Protein AF-A0A1F5PXT2-F1 (afdb_monomer)

Secondary structure (DSSP, 8-state):
--HHHHHHHHHHHHHHH-HHHHHHHHHHHHHHHHHT-TT---SS--GGGSGGGHHHHHHHHHHHHHHHHHHHHHHHHTT-SS-HHHHHHHHHHHHHHHHHHHHHHHHHHHHHTT-

Organism: NCBI:txid1817841

Nearest PDB structures (foldseek):
  8xyv-assembly1_A  TM=3.874E-01  e=1.157E+00  synthetic construct
  8xyv-assembly2_B  TM=3.845E-01  e=2.561E+00  synthetic construct

Sequence (115 aa):
MTKKQKIWLWVSLGIFVIPEIVWSPIVSLFYSFAQNSNNAQLLRSSFLYHPDNRNILTSILFLQFLGLLLTTILLIKLNLKLKKPILWLLIVFLFILTIITFFLFGFSVAFNGIG

Solvent-accessible surface area (backbone atoms only — not comparable to full-atom values): 6589 Å² total; per-residue (Å²): 135,53,74,67,60,52,48,54,53,50,52,33,48,50,68,64,60,48,62,69,77,62,45,50,59,56,52,37,50,53,48,30,62,74,60,74,44,100,76,52,70,65,86,61,92,51,75,58,74,39,80,91,29,44,68,57,43,41,51,49,35,50,54,42,40,52,32,44,52,52,45,52,54,47,54,68,71,62,65,60,96,58,60,67,70,61,52,51,53,50,48,52,52,49,50,53,51,40,51,52,37,48,52,54,32,52,49,47,50,56,66,59,71,77,109

Structure (mmCIF, N/CA/C/O backbone):
data_AF-A0A1F5PXT2-F1
#
_entry.id   AF-A0A1F5PXT2-F1
#
loop_
_atom_site.group_PDB
_atom_site.id
_atom_site.type_symbol
_atom_site.label_atom_id
_atom_site.label_alt_id
_atom_site.label_comp_id
_atom_site.label_asym_id
_atom_site.label_entity_id
_atom_site.label_seq_id
_atom_site.pdbx_PDB_ins_code
_atom_site.Cartn_x
_atom_site.Cartn_y
_atom_site.Cartn_z
_atom_site.occupancy
_atom_site.B_iso_or_equiv
_atom_site.auth_seq_id
_atom_site.auth_comp_id
_atom_site.auth_asym_id
_atom_site.auth_atom_id
_atom_site.pdbx_PDB_model_num
ATOM 1 N N . MET A 1 1 ? -17.948 2.603 15.020 1.00 57.28 1 MET A N 1
ATOM 2 C CA . MET A 1 1 ? -17.573 2.400 13.605 1.00 57.28 1 MET A CA 1
ATOM 3 C C . MET A 1 1 ? -18.854 2.204 12.817 1.00 57.28 1 MET A C 1
ATOM 5 O O . MET A 1 1 ? -19.628 1.318 13.168 1.00 57.28 1 MET A O 1
ATOM 9 N N . THR A 1 2 ? -19.139 3.050 11.832 1.00 81.69 2 THR A N 1
ATOM 10 C CA . THR A 1 2 ? -20.352 2.894 11.014 1.00 81.69 2 THR A CA 1
ATOM 11 C C . THR A 1 2 ? -20.148 1.788 9.972 1.00 81.69 2 THR A C 1
ATOM 13 O O . THR A 1 2 ? -19.016 1.529 9.554 1.00 81.69 2 THR A O 1
ATOM 16 N N . LYS A 1 3 ? -21.227 1.122 9.527 1.00 77.12 3 LYS A N 1
ATOM 17 C CA . LYS A 1 3 ? -21.148 0.060 8.496 1.00 77.12 3 LYS A CA 1
ATOM 18 C C . LYS A 1 3 ? -20.404 0.542 7.239 1.00 77.12 3 LYS A C 1
ATOM 20 O O . LYS A 1 3 ? -19.578 -0.184 6.702 1.00 77.12 3 LYS A O 1
ATOM 25 N N . LYS A 1 4 ? -20.619 1.805 6.850 1.00 77.88 4 LYS A N 1
ATOM 26 C CA . LYS A 1 4 ? -19.956 2.456 5.709 1.00 77.88 4 LYS A CA 1
ATOM 27 C C . LYS A 1 4 ? -18.440 2.601 5.904 1.00 77.88 4 LYS A C 1
ATOM 29 O O . LYS A 1 4 ? -17.686 2.261 5.003 1.00 77.88 4 LYS A O 1
ATOM 34 N N . GLN A 1 5 ? -17.981 3.035 7.082 1.00 74.75 5 GLN A N 1
ATOM 35 C CA . GLN A 1 5 ? -16.546 3.155 7.393 1.00 74.75 5 GLN A CA 1
ATOM 36 C C . GLN A 1 5 ? -15.830 1.801 7.377 1.00 74.75 5 GLN A C 1
ATOM 38 O O . GLN A 1 5 ? -14.694 1.703 6.926 1.00 74.75 5 GLN A O 1
ATOM 43 N N . LYS A 1 6 ? -16.507 0.751 7.856 1.00 76.00 6 LYS A N 1
ATOM 44 C CA . LYS A 1 6 ? -15.980 -0.615 7.834 1.00 76.00 6 LYS A CA 1
ATOM 45 C C . LYS A 1 6 ? -15.810 -1.113 6.399 1.00 76.00 6 LYS A C 1
ATOM 47 O O . LYS A 1 6 ? -14.754 -1.640 6.084 1.00 76.00 6 LYS A O 1
ATOM 52 N N . ILE A 1 7 ? -16.801 -0.891 5.534 1.00 81.75 7 ILE A N 1
ATOM 53 C CA . ILE A 1 7 ? -16.728 -1.273 4.115 1.00 81.75 7 ILE A CA 1
ATOM 54 C C . ILE A 1 7 ? -15.572 -0.557 3.414 1.00 81.75 7 ILE A C 1
ATOM 56 O O . ILE A 1 7 ? -14.777 -1.218 2.763 1.00 81.75 7 ILE A O 1
ATOM 60 N N . TRP A 1 8 ? -15.412 0.755 3.607 1.00 74.88 8 TRP A N 1
ATOM 61 C CA . TRP A 1 8 ? -14.299 1.504 3.009 1.00 74.88 8 TRP A CA 1
ATOM 62 C C . TRP A 1 8 ? -12.922 0.987 3.432 1.00 74.88 8 TRP A C 1
ATOM 64 O O . TRP A 1 8 ? -12.028 0.901 2.599 1.00 74.88 8 TRP A O 1
ATOM 74 N N . LEU A 1 9 ? -12.770 0.589 4.697 1.00 77.00 9 LEU A N 1
ATOM 75 C CA . LEU A 1 9 ? -11.525 0.015 5.209 1.00 77.00 9 LEU A CA 1
ATOM 76 C C . LEU A 1 9 ? -11.260 -1.389 4.635 1.00 77.00 9 LEU A C 1
ATOM 78 O O . LEU A 1 9 ? -10.121 -1.727 4.333 1.00 77.00 9 LEU A O 1
ATOM 82 N N . TRP A 1 10 ? -12.306 -2.198 4.433 1.00 75.69 10 TRP A N 1
ATOM 83 C CA . TRP A 1 10 ? -12.189 -3.501 3.766 1.00 75.69 10 TRP A CA 1
ATOM 84 C C . TRP A 1 10 ? -11.893 -3.377 2.274 1.00 75.69 10 TRP A C 1
ATOM 86 O O . TRP A 1 10 ? -11.099 -4.153 1.760 1.00 75.69 10 TRP A O 1
ATOM 96 N N . VAL A 1 11 ? -12.493 -2.406 1.587 1.00 73.75 11 VAL A N 1
ATOM 97 C CA . VAL A 1 11 ? -12.212 -2.132 0.172 1.00 73.75 11 VAL A CA 1
ATOM 98 C C . VAL A 1 11 ? -10.772 -1.649 0.007 1.00 73.75 11 VAL A C 1
ATOM 100 O O . VAL A 1 11 ? -10.067 -2.140 -0.870 1.00 73.75 11 VAL A O 1
ATOM 103 N N . SER A 1 12 ? -10.298 -0.756 0.879 1.00 68.50 12 SER A N 1
ATOM 104 C CA . SER A 1 12 ? -8.926 -0.249 0.806 1.00 68.50 12 SER A CA 1
ATOM 105 C C . SER A 1 12 ? -7.883 -1.322 1.153 1.00 68.50 12 SER A C 1
ATOM 107 O O . SER A 1 12 ? -6.857 -1.415 0.482 1.00 68.50 12 SER A O 1
ATOM 109 N N . LEU A 1 13 ? -8.176 -2.204 2.118 1.00 69.56 13 LEU A N 1
ATOM 110 C CA . LEU A 1 13 ? -7.376 -3.409 2.369 1.00 69.56 13 LEU A CA 1
ATOM 111 C C . LEU A 1 13 ? -7.446 -4.409 1.212 1.00 69.56 13 LEU A C 1
ATOM 113 O O . LEU A 1 13 ? -6.434 -5.002 0.867 1.00 69.56 13 LEU A O 1
ATOM 117 N N . GLY A 1 14 ? -8.614 -4.595 0.599 1.00 69.00 14 GLY A N 1
ATOM 118 C CA . GLY A 1 14 ? -8.804 -5.514 -0.521 1.00 69.00 14 GLY A CA 1
ATOM 119 C C . GLY A 1 14 ? -7.964 -5.125 -1.734 1.00 69.00 14 GLY A C 1
ATOM 120 O O . GLY A 1 14 ? -7.319 -5.985 -2.319 1.00 69.00 14 GLY A O 1
ATOM 121 N N . ILE A 1 15 ? -7.891 -3.827 -2.044 1.00 66.06 15 ILE A N 1
ATOM 122 C CA . ILE A 1 15 ? -7.022 -3.282 -3.101 1.00 66.06 15 ILE A CA 1
ATOM 123 C C . ILE A 1 15 ? -5.537 -3.534 -2.787 1.00 66.06 15 ILE A C 1
ATOM 125 O O . ILE A 1 15 ? -4.743 -3.763 -3.694 1.00 66.06 15 ILE A O 1
ATOM 129 N N . PHE A 1 16 ? -5.162 -3.537 -1.507 1.00 62.00 16 PHE A N 1
ATOM 130 C CA . PHE A 1 16 ? -3.792 -3.791 -1.058 1.00 62.00 16 PHE A CA 1
ATOM 131 C C . PHE A 1 16 ? -3.412 -5.284 -1.038 1.00 62.00 16 PHE A C 1
ATOM 133 O O . PHE A 1 16 ? -2.267 -5.635 -1.313 1.00 62.00 16 PHE A O 1
ATOM 140 N N . VAL A 1 17 ? -4.355 -6.172 -0.713 1.00 61.00 17 VAL A N 1
ATOM 141 C CA . VAL A 1 17 ? -4.097 -7.607 -0.498 1.00 61.00 17 VAL A CA 1
ATOM 142 C C . VAL A 1 17 ? -3.989 -8.401 -1.802 1.00 61.00 17 VAL A C 1
ATOM 144 O O . VAL A 1 17 ? -3.580 -9.553 -1.732 1.00 61.00 17 VAL A O 1
ATOM 147 N N . ILE A 1 18 ? -4.288 -7.829 -2.978 1.00 63.34 18 ILE A N 1
ATOM 148 C CA . ILE A 1 18 ? -4.187 -8.547 -4.265 1.00 63.34 18 ILE A CA 1
ATOM 149 C C . ILE A 1 18 ? -2.751 -9.093 -4.441 1.00 63.34 18 ILE A C 1
ATOM 151 O O . ILE A 1 18 ? -1.836 -8.323 -4.749 1.00 63.34 18 ILE A O 1
ATOM 155 N N . PRO A 1 19 ? -2.521 -10.410 -4.239 1.00 57.66 19 PRO A N 1
ATOM 156 C CA . PRO A 1 19 ? -1.183 -10.916 -3.932 1.00 57.66 19 PRO A CA 1
ATOM 157 C C . PRO A 1 19 ? -0.244 -10.896 -5.137 1.00 57.66 19 PRO A C 1
ATOM 159 O O . PRO A 1 19 ? 0.971 -10.810 -5.001 1.00 57.66 19 PRO A O 1
ATOM 162 N N . GLU A 1 20 ? -0.801 -10.998 -6.336 1.00 56.66 20 GLU A N 1
ATOM 163 C CA . GLU A 1 20 ? -0.007 -11.340 -7.509 1.00 56.66 20 GLU A CA 1
ATOM 164 C C . GLU A 1 20 ? 0.644 -10.11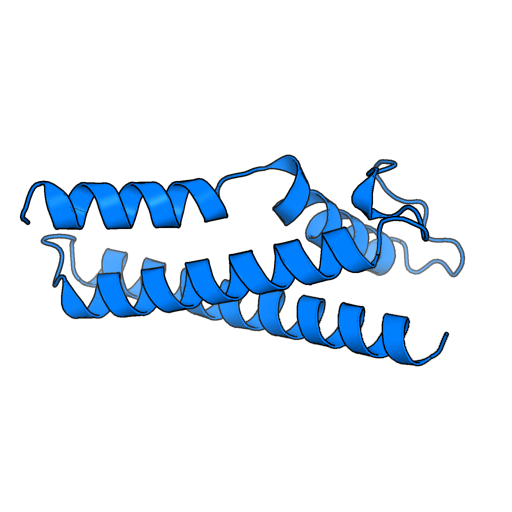7 -8.152 1.00 56.66 20 GLU A C 1
ATOM 166 O O . GLU A 1 20 ? 1.800 -10.168 -8.560 1.00 56.66 20 GLU A O 1
ATOM 171 N N . ILE A 1 21 ? -0.062 -8.987 -8.167 1.00 59.53 21 ILE A N 1
ATOM 172 C CA . ILE A 1 21 ? 0.419 -7.758 -8.799 1.00 59.53 21 ILE A CA 1
ATOM 173 C C . ILE A 1 21 ? 1.364 -6.984 -7.874 1.00 59.53 21 ILE A C 1
ATOM 175 O O . ILE A 1 21 ? 2.337 -6.395 -8.331 1.00 59.53 21 ILE A O 1
ATOM 179 N N . VAL A 1 22 ? 1.086 -6.994 -6.570 1.00 61.47 22 VAL A N 1
ATOM 180 C CA . VAL A 1 22 ? 1.813 -6.190 -5.581 1.00 61.47 22 VAL A CA 1
ATOM 181 C C . VAL A 1 22 ? 3.140 -6.828 -5.188 1.00 61.47 22 VAL A C 1
ATOM 183 O O . VAL A 1 22 ? 4.163 -6.151 -5.098 1.00 61.47 22 VAL A O 1
ATOM 186 N N . TRP A 1 23 ? 3.137 -8.138 -4.937 1.00 67.19 23 TRP A N 1
ATOM 187 C CA . TRP A 1 23 ? 4.309 -8.812 -4.382 1.00 67.19 23 TRP A CA 1
ATOM 188 C C . TRP A 1 23 ? 5.237 -9.346 -5.459 1.00 67.19 23 TRP A C 1
ATOM 190 O O . TRP A 1 23 ? 6.438 -9.423 -5.217 1.00 67.19 23 TRP A O 1
ATOM 200 N N . SER A 1 24 ? 4.728 -9.660 -6.657 1.00 67.62 24 SER A N 1
ATOM 201 C CA . SER A 1 24 ? 5.580 -10.132 -7.751 1.00 67.62 24 SER A CA 1
ATOM 202 C C . SER A 1 24 ? 6.707 -9.143 -8.077 1.00 67.62 24 SER A C 1
ATOM 204 O O . SER A 1 24 ? 7.838 -9.614 -8.219 1.00 67.62 24 SER A O 1
ATOM 206 N N . PRO A 1 25 ? 6.467 -7.815 -8.124 1.00 63.12 25 PRO A N 1
ATOM 207 C CA . PRO A 1 25 ? 7.529 -6.868 -8.410 1.00 63.12 25 PRO A CA 1
ATOM 208 C C . PRO A 1 25 ? 8.526 -6.636 -7.284 1.00 63.12 25 PRO A C 1
ATOM 210 O O . PRO A 1 25 ? 9.718 -6.449 -7.514 1.00 63.12 25 PRO A O 1
ATOM 213 N N . ILE A 1 26 ? 8.039 -6.666 -6.046 1.00 66.50 26 ILE A N 1
ATOM 214 C CA . ILE A 1 26 ? 8.880 -6.511 -4.858 1.00 66.50 26 ILE A CA 1
ATOM 215 C C . ILE A 1 26 ? 9.807 -7.726 -4.731 1.00 66.50 26 ILE A C 1
ATOM 217 O O . ILE A 1 26 ? 11.013 -7.573 -4.544 1.00 66.50 26 ILE A O 1
ATOM 221 N N . VAL A 1 27 ? 9.259 -8.934 -4.885 1.00 69.25 27 VAL A N 1
ATOM 222 C CA . VAL A 1 27 ? 10.014 -10.190 -4.793 1.00 69.25 27 VAL A CA 1
ATOM 223 C C . VAL A 1 27 ? 11.041 -10.303 -5.918 1.00 69.25 27 VAL A C 1
ATOM 225 O O . VAL A 1 27 ? 12.173 -10.702 -5.654 1.00 69.25 27 VAL A O 1
ATOM 228 N N . SER A 1 28 ? 10.700 -9.922 -7.154 1.00 67.75 28 SER A N 1
ATOM 229 C CA . SER A 1 28 ? 11.650 -9.973 -8.273 1.00 67.75 28 SER A CA 1
ATOM 230 C C . SER A 1 28 ? 12.799 -8.968 -8.116 1.00 67.75 28 SER A C 1
ATOM 232 O O . SER A 1 28 ? 13.940 -9.315 -8.423 1.00 67.75 28 SER A O 1
ATOM 234 N N . LEU A 1 29 ? 12.540 -7.765 -7.587 1.00 67.19 29 LEU A N 1
ATOM 235 C CA . LEU A 1 29 ? 13.577 -6.772 -7.285 1.00 67.19 29 LEU A CA 1
ATOM 236 C C . LEU A 1 29 ? 14.526 -7.253 -6.188 1.00 67.19 29 LEU A C 1
ATOM 238 O O . LEU A 1 29 ? 15.741 -7.208 -6.374 1.00 67.19 29 LEU A O 1
ATOM 242 N N . PHE A 1 30 ? 13.988 -7.766 -5.078 1.00 70.44 30 PHE A N 1
ATOM 243 C CA . PHE A 1 30 ? 14.810 -8.340 -4.009 1.00 70.44 30 PHE A CA 1
ATOM 244 C C . PHE A 1 30 ? 15.637 -9.528 -4.501 1.00 70.44 30 PHE A C 1
ATOM 246 O O . PHE A 1 30 ? 16.805 -9.652 -4.143 1.00 70.44 30 PHE A O 1
ATOM 253 N N . TYR A 1 31 ? 15.057 -10.378 -5.347 1.00 70.56 31 TYR A N 1
ATOM 254 C CA . TYR A 1 31 ? 15.756 -11.522 -5.920 1.00 70.56 31 TYR A CA 1
ATOM 255 C C . TYR A 1 31 ? 16.879 -11.108 -6.871 1.00 70.56 31 TYR A C 1
ATOM 257 O O . TYR A 1 31 ? 17.982 -11.641 -6.787 1.00 70.56 31 TYR A O 1
ATOM 265 N N . SER A 1 32 ? 16.626 -10.109 -7.719 1.00 66.06 32 SER A N 1
ATOM 266 C CA . SER A 1 32 ? 17.635 -9.551 -8.625 1.00 66.06 32 SER A CA 1
ATOM 267 C C . SER A 1 32 ? 18.795 -8.924 -7.851 1.00 66.06 32 SER A C 1
ATOM 269 O O . SER A 1 32 ? 19.955 -9.123 -8.204 1.00 66.06 32 SER A O 1
ATOM 271 N N . PHE A 1 33 ? 18.491 -8.226 -6.752 1.00 70.69 33 PHE A N 1
ATOM 272 C CA . PHE A 1 33 ? 19.500 -7.656 -5.861 1.00 70.69 33 PHE A CA 1
ATOM 273 C C . PHE A 1 33 ? 20.305 -8.744 -5.129 1.00 70.69 33 PHE A C 1
ATOM 275 O O . PHE A 1 33 ? 21.527 -8.660 -5.051 1.00 70.69 33 PHE A O 1
ATOM 282 N N . ALA A 1 34 ? 19.642 -9.800 -4.645 1.00 73.50 34 ALA A N 1
ATOM 283 C CA . ALA A 1 34 ? 20.294 -10.920 -3.966 1.00 73.50 34 ALA A CA 1
ATOM 284 C C . ALA A 1 34 ? 21.176 -11.766 -4.901 1.00 73.50 34 ALA A C 1
ATOM 286 O O . ALA A 1 34 ? 22.197 -12.292 -4.463 1.00 73.50 34 ALA A O 1
ATOM 287 N N . GLN A 1 35 ? 20.806 -11.895 -6.180 1.00 73.44 35 GLN A N 1
ATOM 288 C CA . GLN A 1 35 ? 21.604 -12.628 -7.166 1.00 73.44 35 GLN A CA 1
ATOM 289 C C . GLN A 1 35 ? 22.890 -11.904 -7.576 1.00 73.44 35 GLN A C 1
ATOM 291 O O . GLN A 1 35 ? 23.771 -12.559 -8.127 1.00 73.44 35 GLN A O 1
ATOM 296 N N . ASN A 1 36 ? 23.007 -10.592 -7.325 1.00 65.50 36 ASN A N 1
ATOM 297 C CA . ASN A 1 36 ? 24.178 -9.771 -7.659 1.00 65.50 36 ASN A CA 1
ATOM 298 C C . ASN A 1 36 ? 24.755 -10.070 -9.065 1.00 65.50 36 ASN A C 1
ATOM 300 O O . ASN A 1 36 ? 25.966 -10.163 -9.258 1.00 65.50 36 ASN A O 1
ATOM 304 N N . SER A 1 37 ? 23.867 -10.306 -10.035 1.00 61.28 37 SER A N 1
ATOM 305 C CA . SER A 1 37 ? 24.188 -10.784 -11.380 1.00 61.28 37 SER A CA 1
ATOM 306 C C . SER A 1 37 ? 23.656 -9.799 -12.412 1.00 61.28 37 SER A C 1
ATOM 308 O O . SER A 1 37 ? 22.506 -9.369 -12.328 1.00 61.28 37 SER A O 1
ATOM 310 N N . ASN A 1 38 ? 24.465 -9.494 -13.432 1.00 58.69 38 ASN A N 1
ATOM 311 C CA . ASN A 1 38 ? 24.059 -8.653 -14.566 1.00 58.69 38 ASN A CA 1
ATOM 312 C C . ASN A 1 38 ? 22.927 -9.277 -15.407 1.00 58.69 38 ASN A C 1
ATOM 314 O O . ASN A 1 38 ? 22.303 -8.575 -16.195 1.00 58.69 38 ASN A O 1
ATOM 318 N N . ASN A 1 39 ? 22.643 -10.572 -15.216 1.00 57.22 39 ASN A N 1
ATOM 319 C CA . ASN A 1 39 ? 21.543 -11.307 -15.840 1.00 57.22 39 ASN A CA 1
ATOM 320 C C . ASN A 1 39 ? 20.614 -11.872 -14.759 1.00 57.22 39 ASN A C 1
ATOM 322 O O . ASN A 1 39 ? 20.471 -13.090 -14.623 1.00 57.22 39 ASN A O 1
ATOM 326 N N . ALA A 1 40 ? 20.025 -10.993 -13.949 1.00 59.03 40 ALA A N 1
ATOM 327 C CA . ALA A 1 40 ? 19.046 -11.395 -12.950 1.00 59.03 40 ALA A CA 1
ATOM 328 C C . ALA A 1 40 ? 17.857 -12.093 -13.628 1.00 59.03 40 ALA A C 1
ATOM 330 O O . ALA A 1 40 ? 17.111 -11.491 -14.406 1.00 59.03 40 ALA A O 1
ATOM 331 N N . GLN A 1 41 ? 17.690 -13.384 -13.346 1.00 58.88 41 GLN A N 1
ATOM 332 C CA . GLN A 1 41 ? 16.539 -14.131 -13.835 1.00 58.88 41 GLN A CA 1
ATOM 333 C C . GLN A 1 41 ? 15.332 -13.766 -12.975 1.00 58.88 41 GLN A C 1
ATOM 335 O O . GLN A 1 41 ? 15.373 -13.855 -11.748 1.00 58.88 41 GLN A O 1
ATOM 340 N N . LEU A 1 42 ? 14.239 -13.351 -13.618 1.00 62.06 42 LEU A N 1
ATOM 341 C CA . LEU A 1 42 ? 12.978 -13.133 -12.920 1.00 62.06 42 LEU A CA 1
ATOM 342 C C . LEU A 1 42 ? 12.561 -14.446 -12.248 1.00 62.06 42 LEU A C 1
ATOM 344 O O . LEU A 1 42 ? 12.386 -15.458 -12.920 1.00 62.06 42 LEU A O 1
ATOM 348 N N . LEU A 1 43 ? 12.355 -14.405 -10.928 1.00 59.53 43 LEU A N 1
ATOM 349 C CA . LEU A 1 43 ? 11.920 -15.550 -10.111 1.00 59.53 43 LEU A CA 1
ATOM 350 C C . LEU A 1 43 ? 10.636 -16.197 -10.676 1.00 59.53 43 LEU A C 1
ATOM 352 O O . LEU A 1 43 ? 10.406 -17.394 -10.531 1.00 59.53 43 LEU A O 1
ATOM 356 N N . ARG A 1 44 ? 9.805 -15.394 -11.355 1.00 60.72 44 ARG A N 1
ATOM 357 C CA . ARG A 1 44 ? 8.642 -15.829 -12.129 1.00 60.72 44 ARG A CA 1
ATOM 358 C C . ARG A 1 44 ? 8.348 -14.814 -13.239 1.00 60.72 44 ARG A C 1
ATOM 360 O O . ARG A 1 44 ? 8.374 -13.608 -12.990 1.00 60.72 44 ARG A O 1
ATOM 367 N N . SER A 1 45 ? 8.018 -15.287 -14.442 1.00 60.75 45 SER A N 1
ATOM 368 C CA . SER A 1 45 ? 7.521 -14.438 -15.532 1.00 60.75 45 SER A CA 1
ATOM 369 C C . SER A 1 45 ? 6.134 -13.896 -15.171 1.00 60.75 45 SER A C 1
ATOM 371 O O . SER A 1 45 ? 5.131 -14.605 -15.262 1.00 60.75 45 SER A O 1
ATOM 373 N N . SER A 1 46 ? 6.074 -12.648 -14.717 1.00 64.56 46 SER A N 1
ATOM 374 C CA . SER A 1 46 ? 4.808 -11.955 -14.475 1.00 64.56 46 SER A CA 1
ATOM 375 C C . SER A 1 46 ? 4.389 -11.220 -15.742 1.00 64.56 46 SER A C 1
ATOM 377 O O . SER A 1 46 ? 5.207 -10.522 -16.338 1.00 64.56 46 SER A O 1
ATOM 379 N N . PHE A 1 47 ? 3.115 -11.320 -16.133 1.00 66.81 47 PHE A N 1
ATOM 380 C CA . PHE A 1 47 ? 2.562 -10.598 -17.291 1.00 66.81 47 PHE A CA 1
ATOM 381 C C . PHE A 1 47 ? 2.843 -9.086 -17.222 1.00 66.81 47 PHE A C 1
ATOM 383 O O . PHE A 1 47 ? 3.048 -8.433 -18.237 1.00 66.81 47 PHE A O 1
ATOM 390 N N . LEU A 1 48 ? 2.941 -8.535 -16.013 1.00 61.62 48 LEU A N 1
ATOM 391 C CA . LEU A 1 48 ? 3.234 -7.123 -15.759 1.00 61.62 48 LEU A CA 1
ATOM 392 C C . LEU A 1 48 ? 4.654 -6.682 -16.134 1.00 61.62 48 LEU A C 1
ATOM 394 O O . LEU A 1 48 ? 4.893 -5.488 -16.278 1.00 61.62 48 LEU A O 1
ATOM 398 N N . TYR A 1 49 ? 5.587 -7.625 -16.271 1.00 62.97 49 TYR A N 1
ATOM 399 C CA . TYR A 1 49 ? 6.965 -7.350 -16.679 1.00 62.97 49 TYR A CA 1
ATOM 400 C C . TYR A 1 49 ? 7.159 -7.361 -18.193 1.00 62.97 49 TYR A C 1
ATOM 402 O O . TYR A 1 49 ? 8.249 -7.042 -18.668 1.00 62.97 49 TYR A O 1
ATOM 410 N N . HIS A 1 50 ? 6.111 -7.693 -18.955 1.00 67.88 50 HIS A N 1
ATOM 411 C CA . HIS A 1 50 ? 6.146 -7.528 -20.399 1.00 67.88 50 HIS A CA 1
ATOM 412 C C . HIS A 1 50 ? 6.262 -6.034 -20.736 1.00 67.88 50 HIS A C 1
ATOM 414 O O . HIS A 1 50 ? 5.524 -5.230 -20.158 1.00 67.88 50 HIS A O 1
ATOM 420 N N . PRO A 1 51 ? 7.154 -5.639 -21.662 1.00 66.50 51 PRO A N 1
ATOM 421 C CA . PRO A 1 51 ? 7.320 -4.241 -22.058 1.00 66.50 51 PRO A CA 1
ATOM 422 C C . PRO A 1 51 ? 6.003 -3.585 -22.506 1.00 66.50 51 PRO A C 1
ATOM 424 O O . PRO A 1 51 ? 5.775 -2.422 -22.184 1.00 66.50 51 PRO A O 1
ATOM 427 N N . ASP A 1 52 ? 5.097 -4.349 -23.120 1.00 73.19 52 ASP A N 1
ATOM 428 C CA . ASP A 1 52 ? 3.778 -3.875 -23.567 1.00 73.19 52 ASP A CA 1
ATOM 429 C C . ASP A 1 52 ? 2.830 -3.513 -22.408 1.00 73.19 52 ASP A C 1
ATOM 431 O O . ASP A 1 52 ? 1.916 -2.705 -22.561 1.00 73.19 52 ASP A O 1
ATOM 435 N N . ASN A 1 53 ? 3.066 -4.065 -21.214 1.00 75.38 53 ASN A N 1
ATOM 436 C CA . ASN A 1 53 ? 2.208 -3.887 -20.040 1.00 75.38 53 ASN A CA 1
ATOM 437 C C . ASN A 1 53 ? 2.759 -2.866 -19.038 1.00 75.38 53 ASN A C 1
ATOM 439 O O . ASN A 1 53 ? 2.214 -2.718 -17.940 1.00 75.38 53 ASN A O 1
ATOM 443 N N . ARG A 1 54 ? 3.810 -2.120 -19.400 1.00 73.62 54 ARG A N 1
ATOM 444 C CA . ARG A 1 54 ? 4.435 -1.123 -18.515 1.00 73.62 54 ARG A CA 1
ATOM 445 C C . ARG A 1 54 ? 3.455 -0.052 -18.033 1.00 73.62 54 ARG A C 1
ATOM 447 O O . ARG A 1 54 ? 3.445 0.262 -16.848 1.00 73.62 54 ARG A O 1
ATOM 454 N N . ASN A 1 55 ? 2.573 0.443 -18.902 1.00 80.12 55 ASN A N 1
ATOM 455 C CA . ASN A 1 55 ? 1.550 1.433 -18.527 1.00 80.12 55 ASN A CA 1
ATOM 456 C C . ASN A 1 55 ? 0.518 0.872 -17.535 1.00 80.12 55 ASN A C 1
ATOM 458 O O . ASN A 1 55 ? 0.031 1.587 -16.654 1.00 80.12 55 ASN A O 1
ATOM 462 N N . ILE A 1 56 ? 0.206 -0.422 -17.652 1.00 79.62 56 ILE A N 1
ATOM 463 C CA . ILE A 1 56 ? -0.691 -1.132 -16.735 1.00 79.62 56 ILE A CA 1
ATOM 464 C C . ILE A 1 56 ? -0.012 -1.263 -15.367 1.00 79.62 56 ILE A C 1
ATOM 466 O O . ILE A 1 56 ? -0.621 -0.932 -14.351 1.00 79.62 56 ILE A O 1
ATOM 470 N N . LEU A 1 57 ? 1.267 -1.653 -15.337 1.00 78.06 57 LEU A N 1
ATOM 471 C CA . LEU A 1 57 ? 2.061 -1.715 -14.108 1.00 78.06 57 LEU A CA 1
ATOM 472 C C . LEU A 1 57 ? 2.116 -0.352 -13.398 1.00 78.06 57 LEU A C 1
ATOM 474 O O . LEU A 1 57 ? 1.828 -0.277 -12.203 1.00 78.06 57 LEU A O 1
ATOM 478 N N . THR A 1 58 ? 2.413 0.730 -14.124 1.00 82.00 58 THR A N 1
ATOM 479 C CA . THR A 1 58 ? 2.443 2.094 -13.567 1.00 82.00 58 THR A CA 1
ATOM 480 C C . THR A 1 58 ? 1.089 2.498 -12.982 1.00 82.00 58 THR A C 1
ATOM 482 O O . THR A 1 58 ? 1.027 3.035 -11.875 1.00 82.00 58 THR A O 1
ATOM 485 N N . SER A 1 59 ? -0.003 2.193 -13.689 1.00 81.88 59 SER A N 1
ATOM 486 C CA . SER A 1 59 ? -1.366 2.502 -13.237 1.00 81.88 59 SER A CA 1
ATOM 487 C C . SER A 1 59 ? -1.739 1.748 -11.959 1.00 81.88 59 SER A C 1
ATOM 489 O O . SER A 1 59 ? -2.384 2.306 -11.069 1.00 81.88 59 SER A O 1
ATOM 491 N N . ILE A 1 60 ? -1.305 0.491 -11.832 1.00 83.00 60 ILE A N 1
ATOM 492 C CA . ILE A 1 60 ? -1.578 -0.315 -10.637 1.00 83.00 60 ILE A CA 1
ATOM 493 C C . ILE A 1 60 ? -0.746 0.171 -9.448 1.00 83.00 60 ILE A C 1
ATOM 495 O O . ILE A 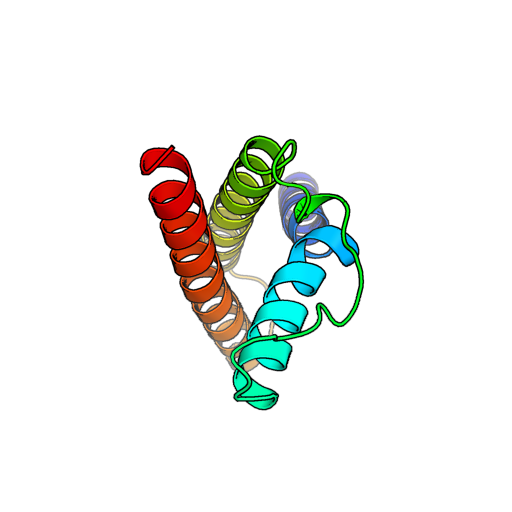1 60 ? -1.295 0.332 -8.358 1.00 83.00 60 ILE A O 1
ATOM 499 N N . LEU A 1 61 ? 0.537 0.488 -9.653 1.00 82.50 61 LEU A N 1
ATOM 500 C CA . LEU A 1 61 ? 1.384 1.085 -8.613 1.00 82.50 61 LEU A CA 1
ATOM 501 C C . LEU A 1 61 ? 0.805 2.418 -8.111 1.00 82.50 61 LEU A C 1
ATOM 503 O O . LEU A 1 61 ? 0.798 2.674 -6.906 1.00 82.50 61 LEU A O 1
ATOM 507 N N . PHE A 1 62 ? 0.246 3.231 -9.010 1.00 84.94 62 PHE A N 1
ATOM 508 C CA . PHE A 1 62 ? -0.439 4.473 -8.650 1.00 84.94 62 PHE A CA 1
ATOM 509 C C . PHE A 1 62 ? -1.703 4.235 -7.809 1.00 84.94 62 PHE A C 1
ATOM 511 O O . PHE A 1 62 ? -1.866 4.838 -6.745 1.00 84.94 62 PHE A O 1
ATOM 518 N N . LEU A 1 63 ? -2.584 3.324 -8.242 1.00 85.31 63 LEU A N 1
ATOM 519 C CA . LEU A 1 63 ? -3.786 2.951 -7.483 1.00 85.31 63 LEU A CA 1
ATOM 520 C C . LEU A 1 63 ? -3.436 2.406 -6.097 1.00 85.31 63 LEU A C 1
ATOM 522 O O . LEU A 1 63 ? -4.109 2.719 -5.113 1.00 85.31 63 LEU A O 1
ATOM 526 N N . GLN A 1 64 ? -2.366 1.622 -6.008 1.00 82.56 64 GLN A N 1
ATOM 527 C CA . GLN A 1 64 ? -1.895 1.062 -4.754 1.00 82.56 64 GLN A CA 1
ATOM 528 C C . GLN A 1 64 ? -1.347 2.138 -3.811 1.00 82.56 64 GLN A C 1
ATOM 530 O O . GLN A 1 64 ? -1.671 2.127 -2.621 1.00 82.56 64 GLN A O 1
ATOM 535 N N . PHE A 1 65 ? -0.573 3.090 -4.332 1.00 86.31 65 PHE A N 1
ATOM 536 C CA . PHE A 1 65 ? -0.098 4.242 -3.568 1.00 86.31 65 PHE A CA 1
ATOM 537 C C . PHE A 1 65 ? -1.269 5.056 -2.994 1.00 86.31 65 PHE A C 1
ATOM 539 O O . PHE A 1 65 ? -1.303 5.340 -1.793 1.00 86.31 65 PHE A O 1
ATOM 546 N N . LEU A 1 66 ? -2.286 5.350 -3.814 1.00 86.69 66 LEU A N 1
ATOM 547 C CA . LEU A 1 66 ? -3.504 6.022 -3.351 1.00 86.69 66 LEU A CA 1
ATOM 548 C C . LEU A 1 66 ? -4.252 5.202 -2.292 1.00 86.69 66 LEU A C 1
ATOM 550 O O . LEU A 1 66 ? -4.694 5.752 -1.280 1.00 86.69 66 LEU A O 1
ATOM 554 N N . GLY A 1 67 ? -4.367 3.887 -2.4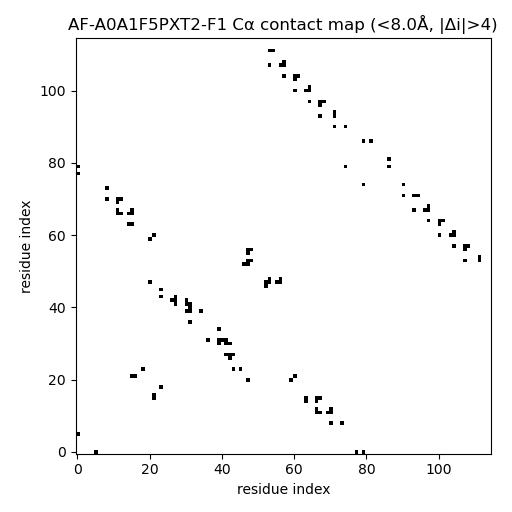92 1.00 83.94 67 GLY A N 1
ATOM 555 C CA . GLY A 1 67 ? -4.996 2.974 -1.539 1.00 83.94 67 GLY A CA 1
ATOM 556 C C . GLY A 1 67 ? -4.297 2.967 -0.178 1.00 83.94 67 GLY A C 1
ATOM 557 O O . GLY A 1 67 ? -4.966 3.036 0.857 1.00 83.94 67 GLY A O 1
ATOM 558 N N . LEU A 1 68 ? -2.962 2.949 -0.161 1.00 86.44 68 LEU A N 1
ATOM 559 C CA . LEU A 1 68 ? -2.159 2.997 1.064 1.00 86.44 68 LEU A CA 1
ATOM 560 C C . LEU A 1 68 ? -2.295 4.338 1.790 1.00 86.44 68 LEU A C 1
ATOM 562 O O . LEU A 1 68 ? -2.522 4.352 3.005 1.00 86.44 68 LEU A O 1
ATOM 566 N N . LEU A 1 69 ? -2.242 5.455 1.059 1.00 87.06 69 LEU A N 1
ATOM 567 C CA . LEU A 1 69 ? -2.450 6.787 1.632 1.00 87.06 69 LEU A CA 1
ATOM 568 C C . LEU A 1 69 ? -3.833 6.913 2.273 1.00 87.06 69 LEU A C 1
ATOM 570 O O . LEU A 1 69 ? -3.947 7.285 3.444 1.00 87.06 69 LEU A O 1
ATOM 574 N N . LEU A 1 70 ? -4.886 6.548 1.536 1.00 87.12 70 LEU A N 1
ATOM 575 C CA . LEU A 1 70 ? -6.260 6.611 2.033 1.00 87.12 70 LEU A CA 1
ATOM 576 C C . LEU A 1 70 ? -6.464 5.696 3.240 1.00 87.12 70 LEU A C 1
ATOM 578 O O . LEU A 1 70 ? -7.082 6.114 4.219 1.00 87.12 70 LEU A O 1
ATOM 582 N N . THR A 1 71 ? -5.914 4.479 3.205 1.00 85.12 71 THR A N 1
ATOM 583 C CA . THR A 1 71 ? -5.992 3.544 4.335 1.00 85.12 71 THR A CA 1
ATOM 584 C C . THR A 1 71 ? -5.331 4.141 5.569 1.00 85.12 71 THR A C 1
ATOM 586 O O . THR A 1 71 ? -5.947 4.151 6.630 1.00 85.12 71 THR A O 1
ATOM 589 N N . THR A 1 72 ? -4.129 4.703 5.431 1.00 85.44 72 THR A N 1
ATOM 590 C CA . THR A 1 72 ? -3.382 5.305 6.545 1.00 85.44 72 THR A CA 1
ATOM 591 C C . THR A 1 72 ? -4.134 6.494 7.150 1.00 85.44 72 THR A C 1
ATOM 593 O O . THR A 1 72 ? -4.330 6.548 8.367 1.00 85.44 72 THR A O 1
ATOM 596 N N . ILE A 1 73 ? -4.650 7.402 6.312 1.00 87.44 73 ILE A N 1
ATOM 597 C CA . ILE A 1 73 ? -5.451 8.559 6.749 1.00 87.44 73 ILE A CA 1
ATOM 598 C C . ILE A 1 73 ? -6.727 8.104 7.469 1.00 87.44 73 ILE A C 1
ATOM 600 O O . ILE A 1 73 ? -7.058 8.613 8.545 1.00 87.44 73 ILE A O 1
ATOM 604 N N . LEU A 1 74 ? -7.449 7.135 6.897 1.00 86.06 74 LEU A N 1
ATOM 605 C CA . LEU A 1 74 ? -8.664 6.595 7.501 1.00 86.06 74 LEU A CA 1
ATOM 606 C C . LEU A 1 74 ? -8.371 5.925 8.840 1.00 86.06 74 LEU A C 1
ATOM 608 O O . LEU A 1 74 ? -9.155 6.101 9.768 1.00 86.06 74 LEU A O 1
ATOM 612 N N . LEU A 1 75 ? -7.257 5.206 8.972 1.00 84.88 75 LEU A N 1
ATOM 613 C CA . LEU A 1 75 ? -6.889 4.515 10.208 1.00 84.88 75 LEU A CA 1
ATOM 614 C C . LEU A 1 75 ? -6.601 5.489 11.352 1.00 84.88 75 LEU A C 1
ATOM 616 O O . LEU A 1 75 ? -7.087 5.279 12.465 1.00 84.88 75 LEU A O 1
ATOM 620 N N . ILE A 1 76 ? -5.889 6.582 11.056 1.00 85.00 76 ILE A N 1
ATOM 621 C CA . ILE A 1 76 ? -5.630 7.674 12.004 1.00 85.00 76 ILE A CA 1
ATOM 622 C C . ILE A 1 76 ? -6.950 8.351 12.404 1.00 85.00 76 ILE A C 1
ATOM 624 O O . ILE A 1 76 ? -7.211 8.568 13.587 1.00 85.00 76 ILE A O 1
ATOM 628 N N . LYS A 1 77 ? -7.826 8.638 11.430 1.00 84.00 77 LYS A N 1
ATOM 629 C CA . LYS A 1 77 ? -9.096 9.346 11.661 1.00 84.00 77 LYS A CA 1
ATOM 630 C C . LYS A 1 77 ? -10.158 8.496 12.368 1.00 84.00 77 LYS A C 1
ATOM 632 O O . LYS A 1 77 ? -10.966 9.028 13.125 1.00 84.00 77 LYS A O 1
ATOM 637 N N . LEU A 1 78 ? -10.195 7.187 12.115 1.00 81.12 78 LEU A N 1
ATOM 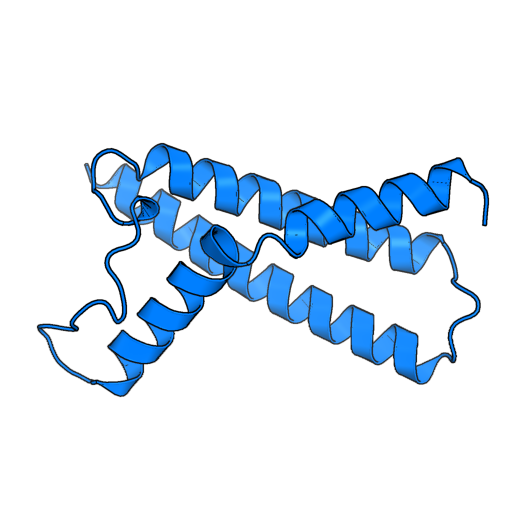638 C CA . LEU A 1 78 ? -11.231 6.282 12.630 1.00 81.12 78 LEU A CA 1
ATOM 639 C C . LEU A 1 78 ? -11.044 5.897 14.096 1.00 81.12 78 LEU A C 1
ATOM 641 O O . LEU A 1 78 ? -11.959 5.287 14.652 1.00 81.12 78 LEU A O 1
ATOM 645 N N . ASN A 1 79 ? -9.901 6.250 14.696 1.00 68.50 79 ASN A N 1
ATOM 646 C CA . ASN A 1 79 ? -9.562 6.018 16.099 1.00 68.50 79 ASN A CA 1
ATOM 647 C C . ASN A 1 79 ? -10.040 4.631 16.570 1.00 68.50 79 ASN A C 1
ATOM 649 O O . ASN A 1 79 ? -10.870 4.486 17.474 1.00 68.50 79 ASN A O 1
ATOM 653 N N . LEU A 1 80 ? -9.609 3.601 15.828 1.00 73.38 80 LEU A N 1
ATOM 654 C CA . LEU A 1 80 ? -10.055 2.226 16.026 1.00 73.38 80 LEU A CA 1
ATOM 655 C C . LEU A 1 80 ? -9.808 1.813 17.481 1.00 73.38 80 LEU A C 1
ATOM 657 O O . LEU A 1 80 ? -8.762 2.117 18.046 1.00 73.38 80 LEU A O 1
ATOM 661 N N . LYS A 1 81 ? -10.733 1.040 18.069 1.00 76.50 81 LYS A N 1
ATOM 662 C CA . LYS A 1 81 ? -10.597 0.462 19.423 1.00 76.50 81 LYS A CA 1
ATOM 663 C C . LYS A 1 81 ? -9.513 -0.635 19.511 1.00 76.50 81 LYS A C 1
ATOM 665 O O . LYS A 1 81 ? -9.635 -1.572 20.295 1.00 76.50 81 LYS A O 1
ATOM 670 N N . LEU A 1 82 ? -8.486 -0.569 18.669 1.00 72.31 82 LEU A N 1
ATOM 671 C CA . LEU A 1 82 ? -7.314 -1.431 18.740 1.00 72.31 82 LEU A CA 1
ATOM 672 C C . LEU A 1 82 ? -6.444 -0.999 19.925 1.00 72.31 82 LEU A C 1
ATOM 674 O O . LEU A 1 82 ? -6.449 0.164 20.333 1.00 72.31 82 LEU A O 1
ATOM 678 N N . LYS A 1 83 ? -5.662 -1.930 20.481 1.00 80.12 83 LYS A N 1
ATOM 679 C CA . LYS A 1 83 ? -4.657 -1.576 21.491 1.00 80.12 83 LYS A CA 1
ATOM 680 C C . LYS A 1 83 ? -3.676 -0.580 20.859 1.00 80.12 83 LYS A C 1
ATOM 682 O O . LYS A 1 83 ? -3.130 -0.864 19.794 1.00 80.12 83 LYS A O 1
ATOM 687 N N . LYS A 1 84 ? -3.428 0.554 21.528 1.00 83.69 84 LYS A N 1
ATOM 688 C CA . LYS A 1 84 ? -2.539 1.636 21.055 1.00 83.69 84 LYS A CA 1
ATOM 689 C C . LYS A 1 84 ? -1.219 1.152 20.416 1.00 83.69 84 LYS A C 1
ATOM 691 O O . LYS A 1 84 ? -0.929 1.626 19.322 1.00 83.69 84 LYS A O 1
ATOM 696 N N . PRO A 1 85 ? -0.448 0.206 20.998 1.00 85.00 85 PRO A N 1
ATOM 697 C CA . PRO A 1 85 ? 0.807 -0.238 20.379 1.00 85.00 85 PRO A CA 1
ATOM 698 C C . PRO A 1 85 ? 0.608 -0.965 19.041 1.00 85.00 85 PRO A C 1
ATOM 700 O O . PRO A 1 85 ? 1.395 -0.780 18.121 1.00 85.00 85 PRO A O 1
ATOM 703 N N . ILE A 1 86 ? -0.468 -1.746 18.898 1.00 84.19 86 ILE A N 1
ATOM 704 C CA . ILE A 1 86 ? -0.769 -2.489 17.664 1.00 84.19 86 ILE A CA 1
ATOM 705 C C . ILE A 1 86 ? -1.125 -1.517 16.537 1.00 84.19 86 ILE A C 1
ATOM 707 O O . ILE A 1 86 ? -0.691 -1.693 15.402 1.00 84.19 86 ILE 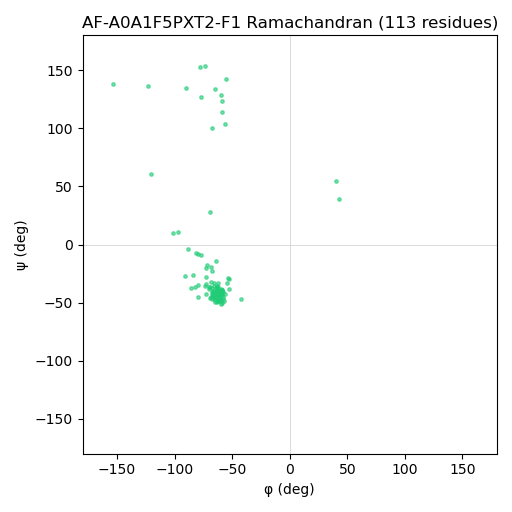A O 1
ATOM 711 N N . LEU A 1 87 ? -1.892 -0.471 16.856 1.00 85.06 87 LEU A N 1
ATOM 712 C CA . LEU A 1 87 ? -2.266 0.558 15.889 1.00 85.06 87 LEU A CA 1
ATOM 713 C C . LEU A 1 87 ? -1.037 1.328 15.385 1.00 85.06 87 LEU A C 1
ATOM 715 O O . LEU A 1 87 ? -0.904 1.522 14.182 1.00 85.06 87 LEU A O 1
ATOM 719 N N . TRP A 1 88 ? -0.118 1.705 16.278 1.00 86.38 88 TRP A N 1
ATOM 720 C CA . TRP A 1 88 ? 1.133 2.363 15.887 1.00 86.38 88 TRP A CA 1
ATOM 721 C C . TRP A 1 88 ? 2.026 1.470 15.027 1.00 86.38 88 TRP A C 1
ATOM 723 O O . TRP A 1 88 ? 2.517 1.927 13.998 1.00 86.38 88 TRP A O 1
ATOM 733 N N . LEU A 1 89 ? 2.182 0.194 15.392 1.00 87.81 89 LEU A N 1
ATOM 734 C CA . LEU A 1 89 ? 2.944 -0.767 14.592 1.00 87.81 89 LEU A CA 1
ATOM 735 C C . LEU A 1 89 ? 2.359 -0.911 13.180 1.00 87.81 89 LEU A C 1
ATOM 737 O O . LEU A 1 89 ? 3.098 -0.898 12.198 1.00 87.81 89 LEU A O 1
ATOM 741 N N . LEU A 1 90 ? 1.031 -0.978 13.070 1.00 85.56 90 LEU A N 1
ATOM 742 C CA . LEU A 1 90 ? 0.341 -1.057 11.786 1.00 85.56 90 LEU A CA 1
ATOM 743 C C . LEU A 1 90 ? 0.508 0.225 10.950 1.00 85.56 90 LEU A C 1
ATOM 745 O O . LEU A 1 90 ? 0.716 0.136 9.744 1.00 85.56 90 LEU A O 1
ATOM 749 N N . ILE A 1 91 ? 0.461 1.409 11.570 1.00 87.81 91 ILE A N 1
ATOM 750 C CA . ILE A 1 91 ? 0.707 2.685 10.877 1.00 87.81 91 ILE A CA 1
ATOM 751 C C . ILE A 1 91 ? 2.144 2.752 10.355 1.00 87.81 91 ILE A C 1
ATOM 753 O O . ILE A 1 91 ? 2.342 3.111 9.198 1.00 87.81 91 ILE A O 1
ATOM 757 N N . VAL A 1 92 ? 3.137 2.377 11.168 1.00 89.12 92 VAL A N 1
ATOM 758 C CA . VAL A 1 92 ? 4.548 2.347 10.744 1.00 89.12 92 VAL A CA 1
ATOM 759 C C . VAL A 1 92 ? 4.735 1.383 9.572 1.00 89.12 92 VAL A C 1
ATOM 761 O O . VAL A 1 92 ? 5.369 1.735 8.581 1.00 89.12 92 VAL A O 1
ATOM 764 N N . PHE A 1 93 ? 4.128 0.199 9.642 1.00 86.69 93 PHE A N 1
ATOM 765 C CA . PHE A 1 93 ? 4.157 -0.774 8.554 1.00 86.69 93 PHE A CA 1
ATOM 766 C C . PHE A 1 93 ? 3.544 -0.223 7.253 1.00 86.69 93 PHE A C 1
ATOM 768 O O . PHE A 1 93 ? 4.173 -0.293 6.197 1.00 86.69 93 PHE A O 1
ATOM 775 N N . LEU A 1 94 ? 2.354 0.385 7.323 1.00 87.31 94 LEU A N 1
ATOM 776 C CA . LEU A 1 94 ? 1.705 1.017 6.166 1.00 87.31 94 LEU A CA 1
ATOM 777 C C . LEU A 1 94 ? 2.523 2.189 5.609 1.00 87.31 94 LEU A C 1
ATOM 779 O O . LEU A 1 94 ? 2.588 2.377 4.393 1.00 87.31 94 LEU A O 1
ATOM 783 N N . PHE A 1 95 ? 3.182 2.956 6.475 1.00 88.12 95 PHE A N 1
ATOM 784 C CA . PHE A 1 95 ? 4.045 4.060 6.072 1.00 88.12 95 PHE A CA 1
ATOM 785 C C . PHE A 1 95 ? 5.275 3.569 5.297 1.00 88.12 95 PHE A C 1
ATOM 787 O O . PHE A 1 95 ? 5.558 4.082 4.215 1.00 88.12 95 PHE A O 1
ATOM 794 N N . ILE A 1 96 ? 5.946 2.519 5.782 1.00 87.06 96 ILE A N 1
ATOM 795 C CA . ILE A 1 96 ? 7.068 1.881 5.075 1.00 87.06 96 ILE A CA 1
ATOM 796 C C . ILE A 1 96 ? 6.618 1.387 3.694 1.00 87.06 96 ILE A C 1
ATOM 798 O O . ILE A 1 96 ? 7.282 1.649 2.692 1.00 87.06 96 ILE A O 1
ATOM 802 N N . LEU A 1 97 ? 5.457 0.733 3.611 1.00 85.12 97 LEU A N 1
ATOM 803 C CA . LEU A 1 97 ? 4.897 0.281 2.334 1.00 85.12 97 LEU A CA 1
ATOM 804 C C . LEU A 1 97 ? 4.575 1.435 1.381 1.00 85.12 97 LEU A C 1
ATOM 806 O O . LEU A 1 97 ? 4.775 1.313 0.172 1.00 85.12 97 LEU A O 1
ATOM 810 N N . THR A 1 98 ? 4.099 2.561 1.908 1.00 87.56 98 THR A N 1
ATOM 811 C CA . THR A 1 98 ? 3.833 3.767 1.111 1.00 87.56 98 THR A CA 1
ATOM 812 C C . THR A 1 98 ? 5.132 4.309 0.510 1.00 87.56 98 THR A C 1
ATOM 814 O O . THR A 1 98 ? 5.167 4.650 -0.668 1.00 87.56 98 THR A O 1
ATOM 817 N N . ILE A 1 99 ? 6.227 4.316 1.279 1.00 88.00 99 ILE A N 1
ATOM 818 C CA . ILE A 1 99 ? 7.549 4.717 0.777 1.00 88.00 99 ILE A CA 1
ATOM 819 C C . ILE A 1 99 ? 8.017 3.771 -0.334 1.00 88.00 99 ILE A C 1
ATOM 821 O O . ILE A 1 99 ? 8.411 4.231 -1.404 1.00 88.00 99 ILE A O 1
ATOM 825 N N . ILE A 1 100 ? 7.940 2.455 -0.115 1.00 85.50 100 ILE A N 1
ATOM 826 C CA . ILE A 1 100 ? 8.361 1.457 -1.112 1.00 85.50 100 ILE A CA 1
ATOM 827 C C . ILE A 1 100 ? 7.561 1.623 -2.409 1.00 85.50 100 ILE A C 1
ATOM 829 O O . ILE A 1 100 ? 8.141 1.723 -3.487 1.00 85.50 100 ILE A O 1
ATOM 833 N N . THR A 1 101 ? 6.231 1.694 -2.314 1.00 85.38 101 THR A N 1
ATOM 834 C CA . THR A 1 101 ? 5.358 1.852 -3.489 1.00 85.38 101 THR A CA 1
ATOM 835 C C . THR A 1 101 ? 5.593 3.172 -4.221 1.00 85.38 101 THR A C 1
ATOM 837 O O . THR A 1 101 ? 5.589 3.178 -5.449 1.00 85.38 101 THR A O 1
ATOM 840 N N . PHE A 1 102 ? 5.883 4.260 -3.503 1.00 87.94 102 PHE A N 1
ATOM 841 C CA . PHE A 1 102 ? 6.268 5.537 -4.104 1.00 87.94 102 PHE A CA 1
ATOM 842 C C . PHE A 1 102 ? 7.565 5.428 -4.919 1.00 87.94 102 PHE A C 1
ATOM 844 O O . PHE A 1 102 ? 7.603 5.878 -6.065 1.00 87.94 102 PHE A O 1
ATOM 851 N N . PHE A 1 103 ? 8.605 4.784 -4.378 1.00 84.94 103 PHE A N 1
ATOM 852 C CA . PHE A 1 103 ? 9.856 4.563 -5.111 1.00 84.94 103 PHE A CA 1
ATOM 853 C C . PHE A 1 103 ? 9.658 3.679 -6.346 1.00 84.94 103 PHE A C 1
ATOM 855 O O . PHE A 1 103 ? 10.164 4.010 -7.417 1.00 84.94 103 PHE A O 1
ATOM 862 N N . LEU A 1 104 ? 8.893 2.590 -6.227 1.00 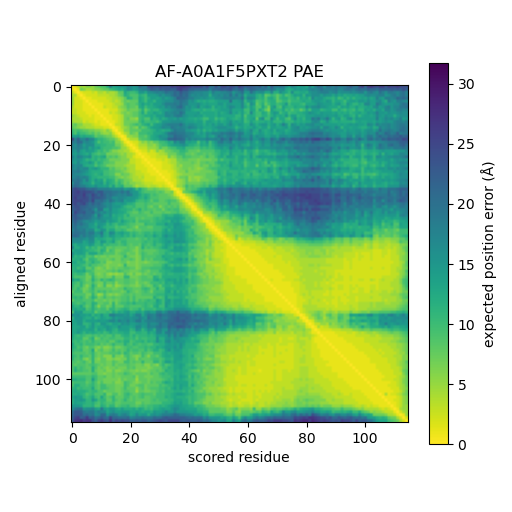82.81 104 LEU A N 1
ATOM 863 C CA . LEU A 1 104 ? 8.589 1.702 -7.356 1.00 82.81 104 LEU A CA 1
ATOM 864 C C . LEU A 1 104 ? 7.797 2.416 -8.452 1.00 82.81 104 LEU A C 1
ATOM 866 O O . LEU A 1 104 ? 8.081 2.239 -9.637 1.00 82.81 104 LEU A O 1
ATOM 870 N N . PHE A 1 105 ? 6.828 3.244 -8.064 1.00 84.31 105 PHE A N 1
ATOM 871 C CA . PHE A 1 105 ? 6.074 4.073 -8.994 1.00 84.31 105 PHE A CA 1
ATOM 872 C C . PHE A 1 105 ? 6.985 5.080 -9.705 1.00 84.31 105 PHE A C 1
ATOM 874 O O . PHE A 1 105 ? 6.987 5.132 -10.933 1.00 84.31 105 PHE A O 1
ATOM 881 N N . GLY A 1 106 ? 7.808 5.823 -8.957 1.00 84.56 106 GLY A N 1
ATOM 882 C CA . GLY A 1 106 ? 8.758 6.784 -9.523 1.00 84.56 106 GLY A CA 1
ATOM 883 C C . GLY A 1 106 ? 9.750 6.130 -10.488 1.00 84.56 106 GLY A C 1
ATOM 884 O O . GLY A 1 106 ? 9.978 6.647 -11.579 1.00 84.56 106 GLY A O 1
ATOM 885 N N . PHE A 1 107 ? 10.265 4.949 -10.135 1.00 81.56 107 PHE A N 1
ATOM 886 C CA . PHE A 1 107 ? 11.110 4.144 -11.014 1.00 81.56 107 PHE A CA 1
ATOM 887 C C . PHE A 1 107 ? 10.358 3.735 -12.287 1.00 81.56 107 PHE A C 1
ATOM 889 O O . PHE A 1 107 ? 10.845 3.956 -13.391 1.00 81.56 107 PHE A O 1
ATOM 896 N N . SER A 1 108 ? 9.137 3.212 -12.162 1.00 80.38 108 SER A N 1
ATOM 897 C CA . SER A 1 108 ? 8.325 2.824 -13.320 1.00 80.38 108 SER A CA 1
ATOM 898 C C . SER A 1 108 ? 8.047 3.996 -14.268 1.00 80.38 108 SER A C 1
ATOM 900 O O . SER A 1 108 ? 8.098 3.806 -15.480 1.00 80.38 108 SER A O 1
ATOM 902 N N . VAL A 1 109 ? 7.782 5.195 -13.742 1.00 84.00 109 VAL A N 1
ATOM 903 C CA . VAL A 1 109 ? 7.565 6.405 -14.551 1.00 84.00 109 VAL A CA 1
ATOM 904 C C . VAL A 1 109 ? 8.856 6.844 -15.242 1.00 84.00 109 VAL A C 1
ATOM 906 O O . VAL A 1 109 ? 8.839 7.111 -16.442 1.00 84.00 109 VAL A O 1
ATOM 909 N N . ALA A 1 110 ? 9.981 6.866 -14.522 1.00 82.88 110 ALA A N 1
ATOM 910 C CA . ALA A 1 110 ? 11.275 7.249 -15.085 1.00 82.88 110 ALA A CA 1
ATOM 911 C C . ALA A 1 110 ? 11.688 6.338 -16.254 1.00 82.88 110 ALA A C 1
ATOM 913 O O . ALA A 1 110 ? 12.127 6.827 -17.290 1.00 82.88 110 ALA A O 1
ATOM 914 N N . PHE A 1 111 ? 11.476 5.025 -16.129 1.00 71.25 111 PHE A N 1
ATOM 915 C CA . PHE A 1 111 ? 11.777 4.061 -17.193 1.00 71.25 111 PHE A CA 1
ATOM 916 C C . PHE A 1 111 ? 10.805 4.105 -18.378 1.00 71.25 111 PHE A C 1
ATOM 918 O O . PHE A 1 111 ? 11.160 3.633 -19.457 1.00 71.25 111 PHE A O 1
ATOM 925 N N . ASN A 1 112 ? 9.600 4.653 -18.200 1.00 68.94 112 ASN A N 1
ATOM 926 C CA . ASN A 1 112 ? 8.654 4.872 -19.297 1.00 68.94 112 ASN A CA 1
ATOM 927 C C . ASN A 1 112 ? 8.928 6.179 -20.056 1.00 68.94 112 ASN A C 1
ATOM 929 O O . ASN A 1 112 ? 8.590 6.268 -21.228 1.00 68.94 112 ASN A O 1
ATOM 933 N N . GLY A 1 113 ? 9.541 7.178 -19.412 1.00 60.66 113 GLY A N 1
ATOM 934 C CA . GLY A 1 113 ? 9.893 8.458 -20.041 1.00 60.66 113 GLY A CA 1
ATOM 935 C C . GLY A 1 113 ? 11.186 8.449 -20.869 1.00 60.66 113 GLY A C 1
ATOM 936 O O . GLY A 1 113 ? 11.478 9.443 -21.521 1.00 60.66 113 GLY A O 1
ATOM 937 N N . ILE A 1 114 ? 11.962 7.359 -20.834 1.00 57.09 114 ILE A N 1
ATOM 938 C CA . ILE A 1 114 ? 13.205 7.174 -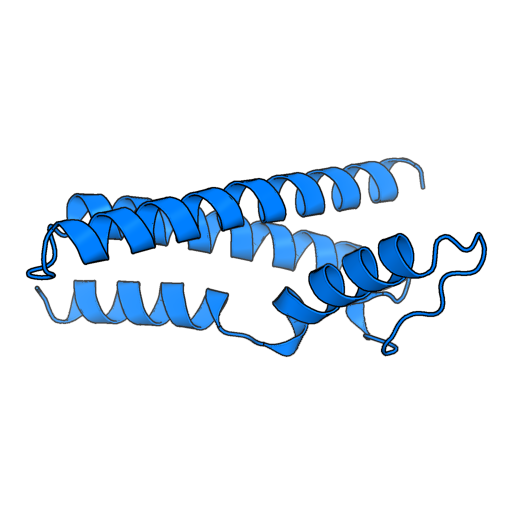21.616 1.00 57.09 114 ILE A CA 1
ATOM 939 C C . ILE A 1 114 ? 12.934 6.373 -22.921 1.00 57.09 114 ILE A C 1
ATOM 941 O O . ILE A 1 114 ? 13.865 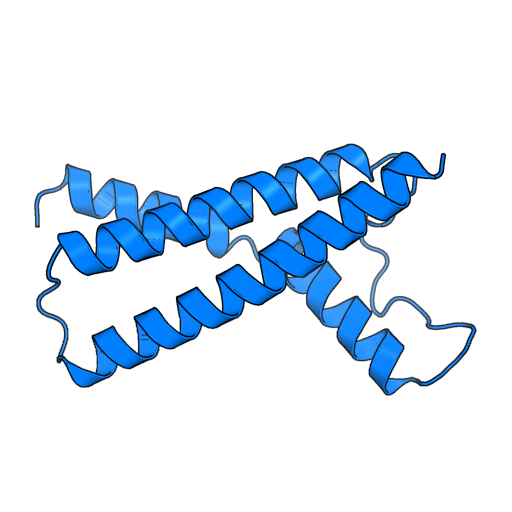5.932 -23.590 1.00 57.09 114 ILE A O 1
ATOM 945 N N . GLY A 1 115 ? 11.662 6.160 -23.279 1.00 44.97 115 GLY A N 1
ATOM 946 C CA . GLY A 1 115 ? 11.231 5.498 -24.520 1.00 4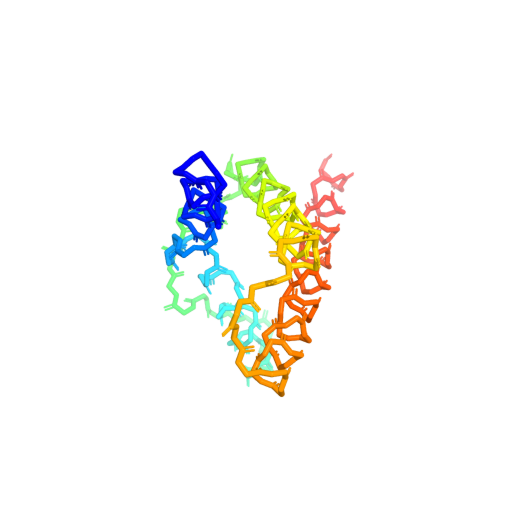4.97 115 GLY A CA 1
ATOM 947 C C . GLY A 1 115 ? 10.941 6.470 -25.652 1.00 44.97 115 GLY A C 1
ATOM 948 O O . GLY A 1 115 ? 10.314 7.514 -25.367 1.00 44.97 115 GLY A O 1
#

Foldseek 3Di:
DDPVLVVLLVVLVVLQVPPQLLVQVVVQVVQQVVVVDPPRDRPDDDPCPPPVNLVVSLVSLVVNLVSLVVNLVSLVVVVDPDDVVVSVVVSVVSVVSNVVSVVVNVVSVVVVVVD

Mean predicted aligned error: 10.07 Å

Radius of gyration: 16.49 Å; Cα contacts (8 Å, |Δi|>4): 69; chains: 1; bounding box: 45×25×46 Å

pLDDT: mean 75.05, std 10.38, range [44.97, 89.12]